Protein AF-W0GVX0-F1 (afdb_monomer_lite)

Foldseek 3Di:
DWDWDDDPHDIWIWDADLVVLDIDIPDPPPCVVCVVVVSVVCVVCSPPDDPPDDDDDDDDDDD

Secondary structure (DSSP, 8-state):
-EEEEEETTEEEEEEEETTTTEEEEES-TTGGGTHHHHHHHHHHHTTT--TT-----------

Radius of gyration: 11.46 Å; chains: 1; bounding box: 33×23×28 Å

Sequence (63 aa):
MEGEVSAGGFEWQFSWAFDRGELVVEPSLGRALIEDALRRFLVRSDYRLEPGGDYTFMVRARF

Structure (mmCIF, N/CA/C/O backbone):
data_AF-W0GVX0-F1
#
_entry.id   AF-W0GVX0-F1
#
loop_
_atom_site.group_PDB
_atom_site.id
_atom_site.type_symbol
_atom_site.label_atom_id
_atom_site.label_alt_id
_atom_site.label_comp_id
_atom_site.label_asym_id
_atom_site.label_entity_id
_atom_site.label_seq_id
_atom_site.pdbx_PDB_ins_code
_atom_site.Cartn_x
_atom_site.Cartn_y
_atom_site.Cartn_z
_atom_site.occupancy
_atom_site.B_iso_or_equiv
_atom_site.auth_seq_id
_atom_site.auth_comp_id
_atom_site.auth_asym_id
_atom_site.auth_atom_id
_atom_site.pdbx_PDB_model_num
ATOM 1 N N . MET A 1 1 ? 7.820 -4.628 -6.108 1.00 80.06 1 MET A N 1
ATOM 2 C CA . MET A 1 1 ? 8.087 -3.224 -5.729 1.00 80.06 1 MET A CA 1
ATOM 3 C C . MET A 1 1 ? 7.537 -3.010 -4.347 1.00 80.06 1 MET A C 1
ATOM 5 O O . MET A 1 1 ? 6.467 -3.523 -4.066 1.00 80.06 1 MET A O 1
ATOM 9 N N . GLU A 1 2 ? 8.249 -2.264 -3.520 1.00 84.25 2 GLU A N 1
ATOM 10 C CA . GLU A 1 2 ? 7.812 -1.926 -2.171 1.00 84.25 2 GLU A CA 1
ATOM 11 C C . GLU A 1 2 ? 7.777 -0.408 -2.027 1.00 84.25 2 GLU A C 1
ATOM 13 O O . GLU A 1 2 ? 8.491 0.296 -2.746 1.00 84.25 2 GLU A O 1
ATOM 18 N N . GLY A 1 3 ? 6.919 0.096 -1.148 1.00 85.25 3 GLY A N 1
ATOM 19 C CA . GLY A 1 3 ? 6.813 1.526 -0.901 1.00 85.25 3 GLY A CA 1
ATOM 20 C C . GLY A 1 3 ? 5.908 1.857 0.272 1.00 85.25 3 GLY A C 1
ATOM 21 O O . GLY A 1 3 ? 5.207 0.998 0.806 1.00 85.25 3 GLY A O 1
ATOM 22 N N . GLU A 1 4 ? 5.920 3.127 0.655 1.00 88.50 4 GLU A N 1
ATOM 23 C CA . GLU A 1 4 ? 5.084 3.664 1.723 1.00 88.50 4 GLU A CA 1
ATOM 24 C C . GLU A 1 4 ? 3.970 4.536 1.141 1.00 88.50 4 GLU A C 1
ATO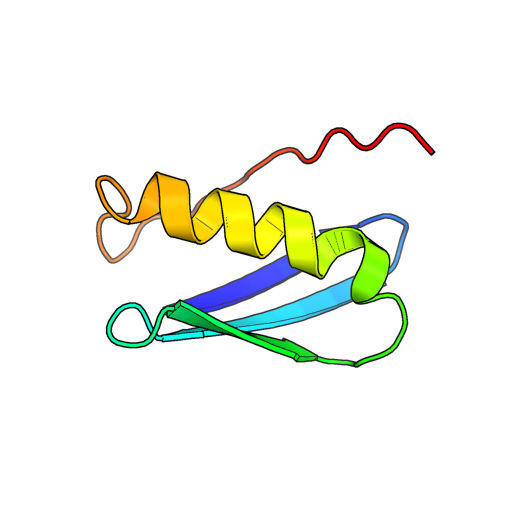M 26 O O . GLU A 1 4 ? 4.140 5.219 0.128 1.00 88.50 4 GLU A O 1
ATOM 31 N N . VAL A 1 5 ? 2.803 4.502 1.777 1.00 86.12 5 VAL A N 1
ATOM 32 C CA . VAL A 1 5 ? 1.657 5.341 1.433 1.00 86.12 5 VAL A CA 1
ATOM 33 C C . VAL A 1 5 ? 0.984 5.822 2.707 1.00 86.12 5 VAL A C 1
ATOM 35 O O . VAL A 1 5 ? 0.792 5.059 3.648 1.00 86.12 5 VAL A O 1
ATOM 38 N N . SER A 1 6 ? 0.584 7.088 2.732 1.00 86.19 6 SER A N 1
ATOM 39 C CA . SER A 1 6 ? -0.115 7.677 3.868 1.00 86.19 6 SER A CA 1
ATOM 40 C C . SER A 1 6 ? -1.378 8.404 3.422 1.00 86.19 6 SER A C 1
ATOM 42 O O . SER A 1 6 ? -1.435 9.013 2.350 1.00 86.19 6 SER A O 1
ATOM 44 N N . ALA A 1 7 ? -2.436 8.306 4.226 1.00 83.38 7 ALA A N 1
ATOM 45 C CA . ALA A 1 7 ? -3.687 9.021 3.996 1.00 83.38 7 ALA A CA 1
ATOM 46 C C . ALA A 1 7 ? -4.465 9.187 5.302 1.00 83.38 7 ALA A C 1
ATOM 48 O O . ALA A 1 7 ? -4.603 8.245 6.075 1.00 83.38 7 ALA A O 1
ATOM 49 N N . GLY A 1 8 ? -5.018 10.379 5.541 1.00 81.19 8 GLY A N 1
ATOM 50 C CA . GLY A 1 8 ? -5.933 10.609 6.666 1.00 81.19 8 GLY A CA 1
ATOM 51 C C . GLY A 1 8 ? -5.342 10.306 8.049 1.00 81.19 8 GLY A C 1
ATOM 52 O O . GLY A 1 8 ? -6.085 9.903 8.936 1.00 81.19 8 GLY A O 1
ATOM 53 N N . GLY A 1 9 ? -4.025 10.470 8.224 1.00 85.88 9 GLY A N 1
ATOM 54 C CA . GLY A 1 9 ? -3.318 10.164 9.475 1.00 85.88 9 GLY A CA 1
ATOM 55 C C . GLY A 1 9 ? -2.924 8.695 9.650 1.00 85.88 9 GLY A C 1
ATOM 56 O O . GLY A 1 9 ? -2.379 8.340 10.689 1.00 85.88 9 GLY A O 1
ATOM 57 N N . PHE A 1 10 ? -3.185 7.852 8.652 1.00 86.94 10 PHE A N 1
ATOM 58 C CA . PHE A 1 10 ? -2.703 6.478 8.596 1.00 86.94 10 PHE A CA 1
ATOM 59 C C . PHE A 1 10 ? -1.485 6.377 7.682 1.00 86.94 10 PHE A C 1
ATOM 61 O O . PHE A 1 10 ? -1.376 7.121 6.702 1.00 86.94 10 PHE A O 1
ATOM 68 N N . GLU A 1 11 ? -0.619 5.417 7.982 1.00 90.50 11 GLU A N 1
ATOM 69 C CA . GLU A 1 11 ? 0.556 5.065 7.192 1.00 90.50 11 GLU A CA 1
ATOM 70 C C . GLU A 1 11 ? 0.550 3.561 6.938 1.00 90.50 11 GLU A C 1
ATOM 72 O O . GLU A 1 11 ? 0.225 2.770 7.829 1.00 90.50 11 GLU A O 1
ATOM 77 N N . TRP A 1 12 ? 0.899 3.181 5.714 1.00 92.88 12 TRP A N 1
ATOM 78 C CA . TRP A 1 12 ? 1.000 1.801 5.280 1.00 92.88 12 TRP A CA 1
ATOM 79 C C . TRP A 1 12 ? 2.270 1.572 4.482 1.00 92.88 12 TRP A C 1
ATOM 81 O O . TRP A 1 12 ? 2.707 2.427 3.713 1.00 92.88 12 TRP A O 1
ATOM 91 N N . GLN A 1 13 ? 2.790 0.362 4.595 1.00 92.00 13 GLN A N 1
ATOM 92 C CA . GLN A 1 13 ? 3.761 -0.201 3.673 1.00 92.00 13 GLN A CA 1
ATOM 93 C C . GLN A 1 13 ? 3.022 -1.117 2.708 1.00 92.00 13 GLN A C 1
ATOM 95 O O . GLN A 1 13 ? 2.090 -1.832 3.092 1.00 92.00 13 GLN A O 1
ATOM 100 N N . PHE A 1 14 ? 3.421 -1.094 1.443 1.00 91.38 14 PHE A N 1
ATOM 101 C CA . PHE A 1 14 ? 2.864 -1.978 0.437 1.00 91.38 14 PHE A CA 1
ATOM 102 C C . PHE A 1 14 ? 3.945 -2.743 -0.311 1.00 91.38 14 PHE A C 1
ATOM 104 O O . PHE A 1 14 ? 5.051 -2.247 -0.513 1.00 91.38 14 PHE A O 1
ATOM 111 N N . SER A 1 15 ? 3.578 -3.936 -0.773 1.00 88.50 15 SER A N 1
ATOM 112 C CA . SER A 1 15 ? 4.356 -4.725 -1.721 1.00 88.50 15 SER A CA 1
ATOM 113 C C . SER A 1 15 ? 3.496 -5.059 -2.934 1.00 88.50 15 SER A C 1
ATOM 115 O O . SER A 1 15 ? 2.333 -5.447 -2.809 1.00 88.50 15 SER A O 1
ATOM 117 N N . TRP A 1 16 ? 4.062 -4.861 -4.118 1.00 88.25 16 TRP A N 1
ATOM 118 C CA . TRP A 1 16 ? 3.426 -5.067 -5.410 1.00 88.25 16 TRP A CA 1
ATOM 119 C C . TRP A 1 16 ? 4.223 -6.055 -6.254 1.00 88.25 16 TRP A C 1
ATOM 121 O O . TRP A 1 16 ? 5.387 -5.803 -6.595 1.00 88.25 16 TRP A O 1
ATOM 131 N N . ALA A 1 17 ? 3.578 -7.157 -6.618 1.00 84.62 17 ALA A N 1
ATOM 132 C CA . ALA A 1 17 ? 4.115 -8.162 -7.522 1.00 84.62 17 ALA A CA 1
ATOM 133 C C . ALA A 1 17 ? 3.587 -7.903 -8.942 1.00 84.62 17 ALA A C 1
ATOM 135 O O . ALA A 1 17 ? 2.449 -8.250 -9.259 1.00 84.62 17 ALA A O 1
ATOM 136 N N . PHE A 1 18 ? 4.401 -7.261 -9.789 1.00 76.75 18 PHE A N 1
ATOM 137 C CA . PHE A 1 18 ? 4.027 -6.895 -11.165 1.00 76.75 18 PHE A CA 1
ATOM 138 C C . PHE A 1 18 ? 3.652 -8.106 -12.028 1.00 76.75 18 PHE A C 1
ATOM 140 O O . PHE A 1 18 ? 2.721 -8.043 -12.820 1.00 76.75 18 PHE A O 1
ATOM 147 N N . ASP A 1 19 ? 4.338 -9.230 -11.833 1.00 76.00 19 ASP A N 1
A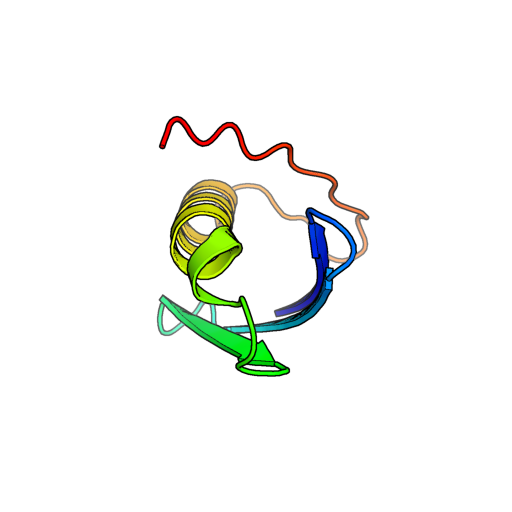TOM 148 C CA . ASP A 1 19 ? 4.105 -10.490 -12.541 1.00 76.00 19 ASP A CA 1
ATOM 149 C C . ASP A 1 19 ? 2.731 -11.112 -12.238 1.00 76.00 19 ASP A C 1
ATOM 151 O O . ASP A 1 19 ? 2.202 -11.865 -13.056 1.00 76.00 19 ASP A O 1
ATOM 155 N N . ARG A 1 20 ? 2.149 -10.801 -11.073 1.00 79.56 20 ARG A N 1
ATOM 156 C CA . ARG A 1 20 ? 0.897 -11.405 -10.579 1.00 79.56 20 ARG A CA 1
ATOM 157 C C . ARG A 1 20 ? -0.247 -10.414 -10.398 1.00 79.56 20 ARG A C 1
ATOM 159 O O . ARG A 1 20 ? -1.389 -10.829 -10.222 1.00 79.56 20 ARG A O 1
ATOM 166 N N . GLY A 1 21 ? 0.036 -9.114 -10.407 1.00 80.69 21 GLY A N 1
ATOM 167 C CA . GLY A 1 21 ? -0.937 -8.082 -10.048 1.00 80.69 21 GLY A CA 1
ATOM 168 C C . GLY A 1 21 ? -1.393 -8.164 -8.583 1.00 80.69 21 GLY A C 1
ATOM 169 O O . GLY A 1 21 ? -2.518 -7.771 -8.246 1.00 80.69 21 GLY A O 1
ATOM 170 N N . GLU A 1 22 ? -0.551 -8.720 -7.711 1.00 88.31 22 GLU A N 1
ATOM 171 C CA . GLU A 1 22 ? -0.840 -8.884 -6.287 1.00 88.31 22 GLU A CA 1
ATOM 172 C C . GLU A 1 22 ? -0.348 -7.666 -5.499 1.00 88.31 22 GLU A C 1
ATOM 174 O O . GLU A 1 22 ? 0.811 -7.264 -5.610 1.00 88.31 22 GLU A O 1
ATOM 179 N N . LEU A 1 23 ? -1.251 -7.089 -4.699 1.00 89.56 23 LEU A N 1
ATOM 180 C CA . LEU A 1 23 ? -0.983 -5.976 -3.792 1.00 89.56 23 LEU A CA 1
ATOM 181 C C . LEU A 1 23 ? -1.153 -6.455 -2.353 1.00 89.56 23 LEU A C 1
ATOM 183 O O . LEU A 1 23 ? -2.238 -6.900 -1.975 1.00 89.56 23 LEU A O 1
ATOM 187 N N . VAL A 1 24 ? -0.105 -6.295 -1.557 1.00 92.00 24 VAL A N 1
ATOM 188 C CA . VAL A 1 24 ? -0.126 -6.465 -0.104 1.00 92.00 24 VAL A CA 1
ATOM 189 C C . VAL A 1 24 ? 0.007 -5.087 0.530 1.00 92.00 24 VAL A C 1
ATOM 191 O O . VAL A 1 24 ? 0.834 -4.299 0.085 1.00 92.00 24 VAL A O 1
ATOM 194 N N . VAL A 1 25 ? -0.813 -4.791 1.541 1.00 91.69 25 VAL A N 1
ATOM 195 C CA . VAL A 1 25 ? -0.790 -3.525 2.291 1.00 91.69 25 VAL A CA 1
ATOM 196 C C . VAL A 1 25 ? -0.877 -3.832 3.779 1.00 91.69 25 VAL A C 1
ATOM 198 O O . VAL A 1 25 ? -1.817 -4.509 4.212 1.00 91.69 25 VAL A O 1
ATOM 201 N N . GLU A 1 26 ? 0.062 -3.293 4.552 1.00 93.69 26 GLU A N 1
ATOM 202 C CA . GLU A 1 26 ? 0.127 -3.434 6.004 1.00 93.69 26 GLU A CA 1
ATOM 203 C C . GLU A 1 26 ? 0.351 -2.082 6.696 1.00 93.69 26 GLU A C 1
ATOM 205 O O . GLU A 1 26 ? 1.048 -1.234 6.145 1.00 93.69 26 GLU A O 1
ATOM 210 N N . PRO A 1 27 ? -0.214 -1.854 7.897 1.00 91.81 27 PRO A N 1
ATOM 211 C CA . PRO A 1 27 ? -1.127 -2.733 8.633 1.00 91.81 27 PRO A CA 1
ATOM 212 C C . PRO A 1 27 ? -2.532 -2.802 8.004 1.00 91.81 27 PRO A C 1
ATOM 214 O O . PRO A 1 27 ? -2.941 -1.949 7.224 1.00 91.81 27 PRO A O 1
ATOM 217 N N . SER A 1 28 ? -3.324 -3.817 8.354 1.00 89.94 28 SER A N 1
ATOM 218 C CA . SER A 1 28 ? -4.662 -4.009 7.765 1.00 89.94 28 SER A CA 1
ATOM 219 C C . SER A 1 28 ? -5.676 -2.918 8.137 1.00 89.94 28 SER A C 1
ATOM 221 O O . SER A 1 28 ? -6.668 -2.723 7.428 1.00 89.94 28 SER A O 1
ATOM 223 N N . LEU A 1 29 ? -5.432 -2.188 9.230 1.00 90.81 29 LEU A N 1
ATOM 224 C CA . LEU A 1 29 ? -6.291 -1.105 9.695 1.00 90.81 29 LEU A CA 1
ATOM 225 C C . LEU A 1 29 ? -6.375 0.007 8.647 1.00 90.81 29 LEU A C 1
ATOM 227 O O . LEU A 1 29 ? -5.361 0.541 8.214 1.00 90.81 29 LEU A O 1
ATOM 231 N N . GLY A 1 30 ? -7.595 0.362 8.243 1.00 86.25 30 GLY A N 1
ATOM 232 C CA . GLY A 1 30 ? -7.844 1.461 7.309 1.00 86.25 30 GLY A CA 1
ATOM 233 C C . GLY A 1 30 ? -7.385 1.206 5.867 1.00 86.25 30 GLY A C 1
ATOM 234 O O . GLY A 1 30 ? -7.633 2.056 5.018 1.00 86.25 30 GLY A O 1
ATOM 235 N N . ARG A 1 31 ? -6.796 0.042 5.541 1.00 89.44 31 ARG A N 1
ATOM 236 C CA . ARG A 1 31 ? -6.260 -0.227 4.193 1.00 89.44 31 ARG A CA 1
ATOM 237 C C . ARG A 1 31 ? -7.305 -0.087 3.085 1.00 89.44 31 ARG A C 1
ATOM 239 O O . ARG A 1 31 ? -6.973 0.326 1.982 1.00 89.44 31 ARG A O 1
ATOM 246 N N . ALA A 1 32 ? -8.579 -0.366 3.384 1.00 87.69 32 ALA A N 1
ATOM 247 C CA . ALA A 1 32 ? -9.689 -0.229 2.438 1.00 87.69 32 ALA A CA 1
ATOM 248 C C . ALA A 1 32 ? -9.838 1.203 1.884 1.00 87.69 32 ALA A C 1
ATOM 250 O O . ALA A 1 32 ? -10.416 1.386 0.816 1.00 87.69 32 ALA A O 1
ATOM 251 N N . LEU A 1 33 ? -9.291 2.208 2.579 1.00 85.50 33 LEU A N 1
ATOM 252 C CA . LEU A 1 33 ? -9.249 3.598 2.122 1.00 85.50 33 LEU A CA 1
ATOM 253 C C . LEU A 1 33 ? -8.317 3.795 0.920 1.00 85.50 33 LEU A C 1
ATOM 255 O O . LEU A 1 33 ? -8.558 4.689 0.109 1.00 85.50 33 LEU A O 1
ATOM 259 N N . ILE A 1 34 ? -7.257 2.988 0.813 1.00 87.44 34 ILE A N 1
ATOM 260 C CA . ILE A 1 34 ? -6.203 3.165 -0.192 1.00 87.44 34 ILE A CA 1
ATOM 261 C C . ILE A 1 34 ? -6.059 1.978 -1.142 1.00 87.44 34 ILE A C 1
ATOM 263 O O . ILE A 1 34 ? -5.587 2.176 -2.255 1.00 87.44 34 ILE A O 1
ATOM 267 N N . GLU A 1 35 ? -6.480 0.773 -0.752 1.00 87.56 35 GLU A N 1
ATOM 268 C CA . GLU A 1 35 ? -6.140 -0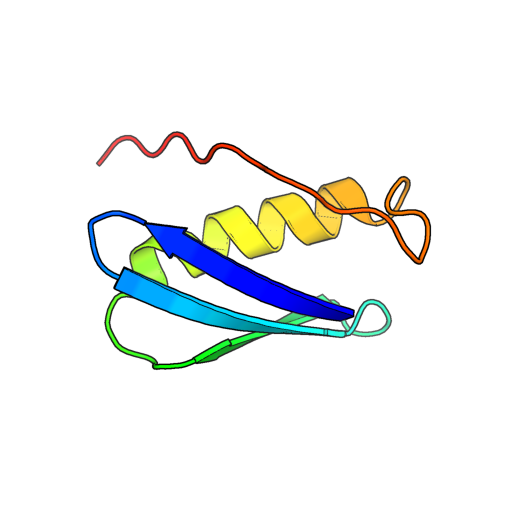.485 -1.435 1.00 87.56 35 GLU A CA 1
ATOM 269 C C . GLU A 1 35 ? -6.558 -0.475 -2.909 1.00 87.56 35 GLU A C 1
ATOM 271 O O . GLU A 1 35 ? -5.743 -0.727 -3.796 1.00 87.56 35 GLU A O 1
ATOM 276 N N . ASP A 1 36 ? -7.808 -0.108 -3.190 1.00 87.88 36 ASP A N 1
ATOM 277 C CA . ASP A 1 36 ? -8.323 -0.060 -4.558 1.00 87.88 36 ASP A CA 1
ATOM 278 C C . ASP A 1 36 ? -7.675 1.063 -5.391 1.00 87.88 36 ASP A C 1
ATOM 280 O O . ASP A 1 36 ? -7.351 0.879 -6.567 1.00 87.88 36 ASP A O 1
ATOM 284 N N . ALA A 1 37 ? -7.431 2.228 -4.788 1.00 85.06 37 ALA A N 1
ATOM 285 C CA . ALA A 1 37 ? -6.811 3.354 -5.479 1.00 85.06 37 ALA A CA 1
ATOM 286 C C . ALA A 1 37 ? -5.330 3.098 -5.797 1.00 85.06 37 ALA A C 1
ATOM 288 O O . ALA A 1 37 ? -4.887 3.367 -6.915 1.00 85.06 37 ALA A O 1
ATOM 289 N N . LEU A 1 38 ? -4.587 2.539 -4.840 1.00 87.19 38 LEU A N 1
ATOM 290 C CA . LEU A 1 38 ? -3.192 2.144 -4.994 1.00 87.19 38 LEU A CA 1
ATOM 291 C C . LEU A 1 38 ? -3.063 1.022 -6.028 1.00 87.19 38 LEU A C 1
ATOM 293 O O . LEU A 1 38 ? -2.236 1.125 -6.929 1.00 87.19 38 LEU A O 1
ATOM 297 N N . ARG A 1 39 ? -3.934 0.005 -5.985 1.00 87.50 39 ARG A N 1
ATOM 298 C CA . ARG A 1 39 ? -3.975 -1.058 -7.002 1.00 87.50 39 ARG A CA 1
ATOM 299 C C . ARG A 1 39 ? -4.191 -0.483 -8.402 1.00 87.50 39 ARG A C 1
ATOM 301 O O . ARG A 1 39 ? -3.435 -0.800 -9.317 1.00 87.50 39 ARG A O 1
ATOM 308 N N . ARG A 1 40 ? -5.188 0.392 -8.583 1.00 85.06 40 ARG A N 1
ATOM 309 C CA . ARG A 1 40 ? -5.450 1.049 -9.877 1.00 85.06 40 ARG A CA 1
ATOM 310 C C . ARG A 1 40 ? -4.271 1.902 -10.342 1.00 85.06 40 ARG A C 1
ATOM 312 O O . ARG A 1 40 ? -3.978 1.925 -11.536 1.00 85.06 40 ARG A O 1
ATOM 319 N N . PHE A 1 41 ? -3.598 2.590 -9.421 1.00 82.94 41 PHE A N 1
ATOM 320 C CA . PHE A 1 41 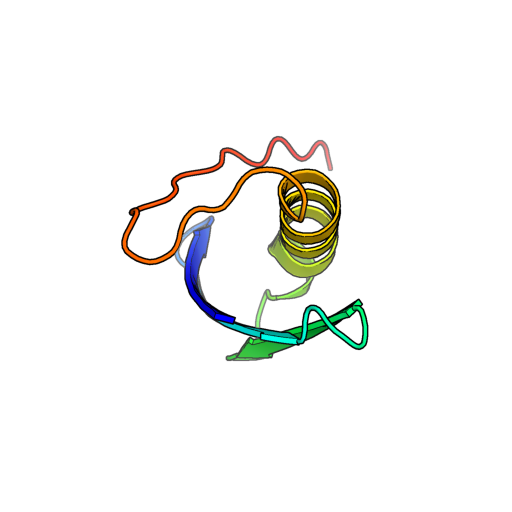? -2.396 3.356 -9.731 1.00 82.94 41 PHE A CA 1
ATOM 321 C C . PHE A 1 41 ? -1.258 2.449 -10.207 1.00 82.94 41 PHE A C 1
ATOM 323 O O . PHE A 1 41 ? -0.704 2.711 -11.268 1.00 82.94 41 PHE A O 1
ATOM 330 N N . LEU A 1 42 ? -0.953 1.371 -9.484 1.00 81.62 42 LEU A N 1
ATOM 331 C CA . LEU A 1 42 ? 0.130 0.442 -9.818 1.00 81.62 42 LEU A CA 1
ATOM 332 C C . LEU A 1 42 ? -0.111 -0.262 -11.158 1.00 81.62 42 LEU A C 1
ATOM 334 O O . 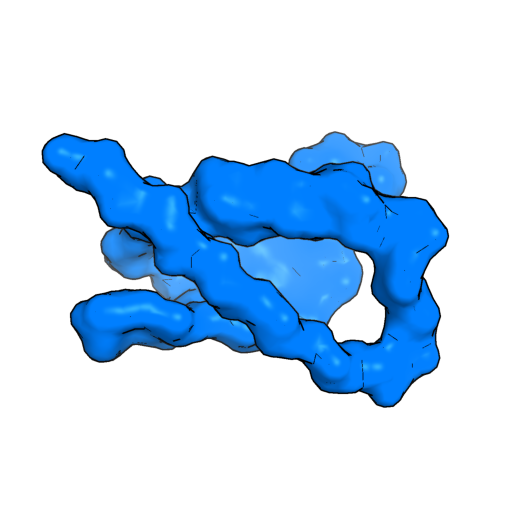LEU A 1 42 ? 0.784 -0.285 -11.994 1.00 81.62 42 LEU A O 1
ATOM 338 N N . VAL A 1 43 ? -1.341 -0.719 -11.420 1.00 81.50 43 VAL A N 1
ATOM 339 C CA . VAL A 1 43 ? -1.722 -1.323 -12.712 1.00 81.50 43 VAL A CA 1
ATOM 340 C C . VAL A 1 43 ? -1.600 -0.323 -13.867 1.00 81.50 43 VAL A C 1
ATOM 342 O O . VAL A 1 43 ? -1.170 -0.679 -14.960 1.00 81.50 43 VAL A O 1
ATOM 345 N N . ARG A 1 44 ? -1.965 0.949 -13.660 1.00 74.69 44 ARG A N 1
ATOM 346 C CA . ARG A 1 44 ? -1.839 1.976 -14.710 1.00 74.69 44 ARG A CA 1
ATOM 347 C C . ARG A 1 44 ? -0.392 2.435 -14.909 1.00 74.69 44 ARG A C 1
ATOM 349 O O . ARG A 1 44 ? -0.031 2.859 -16.006 1.00 74.69 44 ARG A O 1
ATOM 356 N N . SER A 1 45 ? 0.404 2.388 -13.848 1.00 65.31 45 SER A N 1
ATOM 357 C CA . SER A 1 45 ? 1.806 2.801 -13.827 1.00 65.31 45 SER A CA 1
ATOM 358 C C . SER A 1 45 ? 2.767 1.685 -14.249 1.00 65.31 45 SER A C 1
ATOM 360 O O . SER A 1 45 ? 3.939 1.972 -14.473 1.00 65.31 45 SER A O 1
ATOM 362 N N . ASP A 1 46 ? 2.270 0.464 -14.465 1.00 60.53 46 ASP A N 1
ATOM 363 C CA . ASP A 1 46 ? 3.011 -0.709 -14.961 1.00 60.53 46 ASP A CA 1
ATOM 364 C C . ASP A 1 46 ? 3.787 -0.434 -16.271 1.00 60.53 46 ASP A C 1
ATOM 366 O O . ASP A 1 46 ? 4.786 -1.071 -16.579 1.00 60.53 46 ASP A O 1
ATOM 370 N N . TYR A 1 47 ? 3.393 0.602 -17.021 1.00 50.72 47 TYR A N 1
ATOM 371 C CA . TYR A 1 47 ? 4.081 1.047 -18.237 1.00 50.72 47 TYR A CA 1
ATOM 372 C C . TYR A 1 47 ? 5.101 2.191 -18.053 1.00 50.72 47 TYR A C 1
ATOM 374 O O . TYR A 1 47 ? 5.673 2.634 -19.049 1.00 50.72 47 TYR A O 1
ATOM 382 N N . ARG A 1 48 ? 5.303 2.741 -16.844 1.00 54.88 48 ARG A N 1
ATOM 383 C CA . ARG A 1 48 ? 6.059 4.005 -16.657 1.00 54.88 48 ARG A CA 1
ATOM 384 C C . ARG A 1 48 ? 6.913 4.155 -15.398 1.00 54.88 48 ARG A C 1
ATOM 386 O O . ARG A 1 48 ? 7.573 5.186 -15.280 1.00 54.88 48 ARG A O 1
ATOM 393 N N . LEU A 1 49 ? 6.899 3.212 -14.459 1.00 60.47 49 LEU A N 1
ATOM 394 C CA . LEU A 1 49 ? 7.760 3.313 -13.276 1.00 60.47 49 LEU A CA 1
ATOM 395 C C . LEU A 1 49 ? 9.170 2.841 -13.645 1.00 60.47 49 LEU A C 1
ATOM 397 O O . LEU A 1 49 ? 9.409 1.650 -13.821 1.00 60.47 49 LEU A O 1
ATOM 401 N N . GLU A 1 50 ? 10.092 3.787 -13.795 1.00 58.62 50 GLU A N 1
ATOM 402 C CA . GLU A 1 50 ? 11.514 3.491 -13.910 1.00 58.62 50 GLU A CA 1
ATOM 403 C C . GLU A 1 50 ? 12.077 3.131 -12.522 1.00 58.62 50 GLU A C 1
ATOM 405 O O . GLU A 1 50 ? 11.729 3.759 -11.515 1.00 58.62 50 GLU A O 1
ATOM 410 N N . PRO A 1 51 ? 12.945 2.111 -12.426 1.00 60.03 51 PRO A N 1
ATOM 411 C CA . PRO A 1 51 ? 13.587 1.758 -11.167 1.00 60.03 51 PRO A CA 1
ATOM 412 C C . PRO A 1 51 ? 14.434 2.926 -10.637 1.00 60.03 51 PRO A C 1
ATOM 414 O O . PRO A 1 51 ? 15.233 3.505 -11.369 1.00 60.03 51 PRO A O 1
ATOM 417 N N . GLY A 1 52 ? 14.286 3.240 -9.346 1.00 61.25 52 GLY A N 1
ATOM 418 C CA . GLY A 1 52 ? 15.059 4.285 -8.660 1.00 61.25 52 GLY A CA 1
ATOM 419 C C . GLY A 1 52 ? 14.399 5.668 -8.592 1.00 61.25 52 GLY A C 1
ATOM 420 O O . GLY A 1 52 ? 15.030 6.594 -8.092 1.00 61.25 52 GLY A O 1
ATOM 421 N N . GLY A 1 53 ? 13.161 5.822 -9.073 1.00 61.84 53 GLY A N 1
ATOM 422 C CA . GLY A 1 53 ? 12.385 7.057 -8.933 1.00 61.84 53 GLY A CA 1
ATOM 423 C C . GLY A 1 53 ? 11.476 7.074 -7.699 1.00 61.84 53 GLY A C 1
ATOM 424 O O . GLY A 1 53 ? 10.867 6.060 -7.357 1.00 61.84 53 GLY A O 1
ATOM 425 N N . ASP A 1 54 ? 11.331 8.245 -7.078 1.00 62.69 54 ASP A N 1
ATOM 426 C CA . ASP A 1 54 ? 10.285 8.508 -6.087 1.00 62.69 54 ASP A CA 1
ATOM 427 C C . ASP A 1 54 ? 8.982 8.893 -6.795 1.00 62.69 54 ASP A C 1
ATOM 429 O O . ASP A 1 54 ? 8.959 9.758 -7.676 1.00 62.69 54 ASP A O 1
ATOM 433 N N . TYR A 1 55 ? 7.870 8.278 -6.393 1.00 65.25 55 TYR A N 1
ATOM 434 C CA . TYR A 1 55 ? 6.567 8.506 -7.014 1.00 65.25 55 TYR A CA 1
ATOM 435 C C . TYR A 1 55 ? 5.549 8.966 -5.980 1.00 65.25 55 TYR A C 1
ATOM 437 O O . TYR A 1 55 ? 5.234 8.257 -5.032 1.00 65.25 55 TYR A O 1
ATOM 445 N N . THR 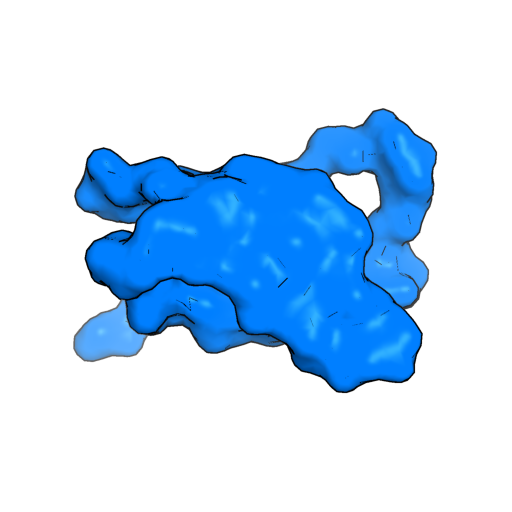A 1 56 ? 4.975 10.149 -6.199 1.00 63.72 56 THR A N 1
ATOM 446 C CA . THR A 1 56 ? 3.824 10.639 -5.433 1.00 63.72 56 THR A CA 1
ATOM 447 C C . THR A 1 56 ? 2.578 10.568 -6.305 1.00 63.72 56 THR A C 1
ATOM 449 O O . THR A 1 56 ? 2.564 11.086 -7.422 1.00 63.72 56 THR A O 1
ATOM 452 N N . PHE A 1 57 ? 1.505 9.964 -5.799 1.00 63.31 57 PHE A N 1
ATOM 453 C CA . PHE A 1 57 ? 0.203 9.976 -6.458 1.00 63.31 57 PHE A CA 1
ATOM 454 C C . PHE A 1 57 ? -0.866 10.534 -5.525 1.00 63.31 57 PHE A C 1
ATOM 456 O O . PHE A 1 57 ? -0.788 10.417 -4.306 1.00 63.31 57 PHE A O 1
ATOM 463 N N . MET A 1 58 ? -1.874 11.172 -6.116 1.00 59.12 58 MET A N 1
ATOM 464 C CA . MET A 1 58 ? -2.963 11.799 -5.377 1.00 59.12 58 MET A CA 1
ATOM 465 C C . MET A 1 58 ? -4.250 11.016 -5.614 1.00 59.12 58 MET A C 1
ATOM 467 O O . MET A 1 58 ? -4.762 10.966 -6.734 1.00 59.12 58 MET A O 1
ATOM 471 N N . VAL A 1 59 ? -4.785 10.418 -4.552 1.00 58.12 59 VAL A N 1
ATOM 472 C CA . VAL A 1 59 ? -6.072 9.722 -4.591 1.00 58.12 59 VAL A CA 1
ATOM 473 C C . VAL A 1 59 ? -7.185 10.720 -4.296 1.00 58.12 59 VAL A C 1
ATOM 475 O O . VAL A 1 59 ? -7.193 11.371 -3.255 1.00 58.12 59 VAL A O 1
ATOM 478 N N . ARG A 1 60 ? -8.151 10.835 -5.212 1.00 59.12 60 ARG A N 1
ATOM 479 C CA . ARG A 1 60 ? -9.406 11.558 -4.975 1.00 59.12 60 ARG A CA 1
ATOM 480 C C . ARG A 1 60 ? -10.521 10.533 -4.827 1.00 59.12 60 ARG A C 1
ATOM 482 O O . ARG A 1 60 ? -10.961 9.963 -5.822 1.00 59.12 60 ARG A O 1
ATOM 489 N N . ALA A 1 61 ? -10.952 10.292 -3.596 1.00 52.44 61 ALA A N 1
ATOM 490 C CA . ALA A 1 61 ? -12.129 9.485 -3.302 1.00 52.44 61 ALA A CA 1
ATOM 491 C C . ALA A 1 61 ? -13.324 10.404 -3.014 1.00 52.44 61 ALA A C 1
ATOM 493 O O . ALA A 1 61 ? -13.175 11.441 -2.367 1.00 52.44 61 ALA A O 1
ATOM 494 N N . ARG A 1 62 ? -14.506 10.027 -3.507 1.00 48.38 62 ARG A N 1
ATOM 495 C CA . ARG A 1 62 ? -15.787 10.607 -3.096 1.00 48.38 62 ARG A CA 1
ATOM 496 C C . ARG A 1 62 ? -16.544 9.493 -2.380 1.00 48.38 62 ARG A C 1
ATOM 498 O O . ARG A 1 62 ? -16.801 8.467 -3.006 1.00 48.38 62 ARG A O 1
ATOM 505 N N . PHE A 1 63 ? -16.780 9.683 -1.087 1.00 52.50 63 PHE A N 1
ATOM 506 C CA . PHE A 1 63 ? -17.560 8.778 -0.244 1.00 52.50 63 PHE A CA 1
ATOM 507 C C . PHE A 1 63 ? -19.056 9.024 -0.444 1.00 52.50 63 PHE A C 1
ATOM 509 O O . PHE A 1 63 ? -19.418 10.197 -0.713 1.00 52.50 63 PHE A O 1
#

pLDDT: mean 77.97, std 13.38, range [48.38, 93.69]